Protein AF-A0AAU8KMA1-F1 (afdb_monomer)

Structure (mmCIF, N/CA/C/O backbone):
data_AF-A0AAU8KMA1-F1
#
_entry.id   AF-A0AAU8KMA1-F1
#
loop_
_atom_site.group_PDB
_atom_site.id
_atom_site.type_symbol
_atom_site.label_atom_id
_atom_site.label_alt_id
_atom_site.label_comp_id
_atom_site.label_asym_id
_atom_site.label_entity_id
_atom_site.label_seq_id
_atom_site.pdbx_PDB_ins_code
_atom_site.Cartn_x
_atom_site.Cartn_y
_atom_site.Cartn_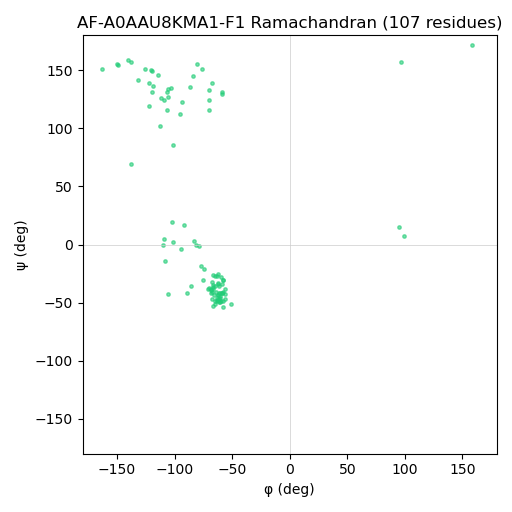z
_atom_site.occupancy
_atom_site.B_iso_or_equiv
_atom_site.auth_seq_id
_atom_site.auth_comp_id
_atom_site.auth_asym_id
_atom_site.auth_atom_id
_atom_site.pdbx_PDB_model_num
ATOM 1 N N . MET A 1 1 ? 0.207 13.484 2.056 1.00 49.69 1 MET A N 1
ATOM 2 C CA . MET A 1 1 ? 0.117 12.249 1.244 1.00 49.69 1 MET A CA 1
ATOM 3 C C . MET A 1 1 ? 1.186 12.323 0.169 1.00 49.69 1 MET A C 1
ATOM 5 O O . MET A 1 1 ? 0.930 12.902 -0.875 1.00 49.69 1 MET A O 1
ATOM 9 N N . THR A 1 2 ? 2.394 11.828 0.428 1.00 74.00 2 THR A N 1
ATOM 10 C CA . THR A 1 2 ? 3.511 12.085 -0.494 1.00 74.00 2 THR A CA 1
ATOM 11 C C . THR A 1 2 ? 3.924 10.782 -1.150 1.00 74.00 2 THR A C 1
ATOM 13 O O . THR A 1 2 ? 4.559 9.933 -0.526 1.00 74.00 2 THR A O 1
ATOM 16 N N . TRP A 1 3 ? 3.496 10.611 -2.399 1.00 87.44 3 TRP A N 1
ATOM 17 C CA . TRP A 1 3 ? 4.158 9.696 -3.319 1.00 87.44 3 TRP A CA 1
ATOM 18 C C . TRP A 1 3 ? 5.614 10.134 -3.459 1.00 87.44 3 TRP A C 1
ATOM 20 O O . TRP A 1 3 ? 5.891 11.319 -3.639 1.00 87.44 3 TRP A O 1
ATOM 30 N N . THR A 1 4 ? 6.541 9.195 -3.318 1.00 93.25 4 THR A N 1
ATOM 31 C CA . THR A 1 4 ? 7.964 9.431 -3.563 1.00 93.25 4 THR A CA 1
ATOM 32 C C . THR A 1 4 ? 8.338 8.770 -4.875 1.00 93.25 4 THR A C 1
ATOM 34 O O . THR A 1 4 ? 7.957 7.624 -5.102 1.00 93.25 4 THR A O 1
ATOM 37 N N . PHE A 1 5 ? 9.071 9.495 -5.717 1.00 95.56 5 PHE A N 1
ATOM 38 C CA . PHE A 1 5 ? 9.532 9.024 -7.017 1.00 95.56 5 PHE A CA 1
ATOM 39 C C . PHE A 1 5 ? 11.058 9.038 -7.081 1.00 95.56 5 PHE A C 1
ATOM 41 O O . PHE A 1 5 ? 11.707 9.866 -6.440 1.00 95.56 5 PHE A O 1
ATOM 48 N N . THR A 1 6 ? 11.632 8.124 -7.853 1.00 96.38 6 THR A N 1
ATOM 49 C CA . THR A 1 6 ? 13.069 8.058 -8.119 1.00 96.38 6 THR A CA 1
ATOM 50 C C . THR A 1 6 ? 13.338 7.470 -9.498 1.00 96.38 6 THR A C 1
ATOM 52 O O . THR A 1 6 ? 12.533 6.689 -10.002 1.00 96.38 6 THR A O 1
ATOM 55 N N . HIS A 1 7 ? 14.498 7.813 -10.057 1.00 96.38 7 HIS A N 1
ATOM 56 C CA . HIS A 1 7 ? 15.052 7.177 -11.254 1.00 96.38 7 HIS A CA 1
ATOM 57 C C . HIS A 1 7 ? 16.032 6.038 -10.924 1.00 96.38 7 HIS A C 1
ATOM 59 O O . HIS A 1 7 ? 16.544 5.358 -11.806 1.00 96.38 7 HIS A O 1
ATOM 65 N N . ASN A 1 8 ? 16.310 5.817 -9.634 1.00 95.62 8 ASN A N 1
ATOM 66 C CA . ASN A 1 8 ? 17.280 4.835 -9.167 1.00 95.62 8 ASN A CA 1
ATOM 67 C C . ASN A 1 8 ? 16.574 3.611 -8.557 1.00 95.62 8 ASN A C 1
ATOM 69 O O . ASN A 1 8 ? 15.922 3.698 -7.512 1.00 95.62 8 ASN A O 1
ATOM 73 N N . VAL A 1 9 ? 16.748 2.450 -9.195 1.00 96.31 9 VAL A N 1
ATOM 74 C CA . VAL A 1 9 ? 16.139 1.181 -8.767 1.00 96.31 9 VAL A CA 1
ATOM 75 C C . VAL A 1 9 ? 16.596 0.723 -7.381 1.00 96.31 9 VAL A C 1
ATOM 77 O O . VAL A 1 9 ? 15.783 0.192 -6.627 1.00 96.31 9 VAL A O 1
ATOM 80 N N . ASP A 1 10 ? 17.845 0.979 -6.991 1.00 96.00 10 ASP A N 1
ATOM 81 C CA . ASP A 1 10 ? 18.352 0.596 -5.672 1.00 96.00 10 ASP A CA 1
ATOM 82 C C . ASP A 1 10 ? 17.737 1.465 -4.568 1.00 96.00 10 ASP A C 1
ATOM 84 O O . ASP A 1 10 ? 17.363 0.953 -3.512 1.00 96.00 10 ASP A O 1
ATOM 88 N N . VAL A 1 11 ? 17.539 2.764 -4.827 1.00 96.50 11 VAL A N 1
ATOM 89 C CA . VAL A 1 11 ? 16.816 3.663 -3.907 1.00 96.50 11 VAL A CA 1
ATOM 90 C C . VAL A 1 11 ? 15.369 3.203 -3.733 1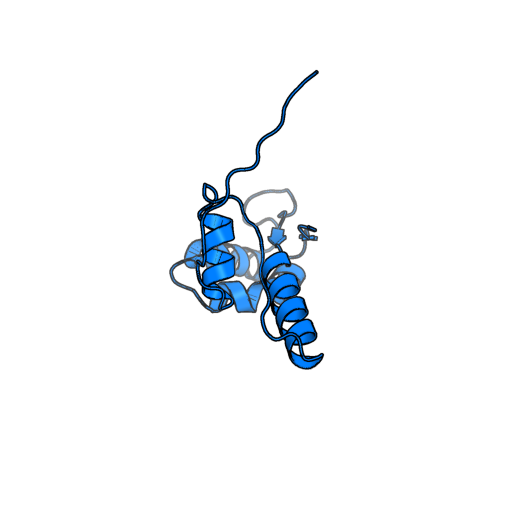.00 96.50 11 VAL A C 1
ATOM 92 O O . VAL A 1 11 ? 14.863 3.152 -2.609 1.00 96.50 11 VAL A O 1
ATOM 95 N N . PHE A 1 12 ? 14.708 2.832 -4.831 1.00 96.50 12 PHE A N 1
ATOM 96 C CA . PHE A 1 12 ? 13.356 2.284 -4.784 1.00 96.50 12 PHE A CA 1
ATOM 97 C C . PHE A 1 12 ? 13.302 0.983 -3.971 1.00 96.50 12 PHE A C 1
ATOM 99 O O . PHE A 1 12 ? 12.478 0.859 -3.065 1.00 96.50 12 PHE A O 1
ATOM 106 N N . LEU A 1 13 ? 14.195 0.027 -4.241 1.00 95.38 13 LEU A N 1
ATOM 107 C CA . LEU A 1 13 ? 14.223 -1.268 -3.558 1.00 95.38 13 LEU A CA 1
ATOM 108 C C . LEU A 1 13 ? 14.581 -1.147 -2.074 1.00 95.38 13 LEU A C 1
ATOM 110 O O . LEU A 1 13 ? 14.005 -1.864 -1.259 1.00 95.38 13 LEU A O 1
ATOM 114 N N . ALA A 1 14 ? 15.452 -0.212 -1.693 1.00 95.50 14 ALA A N 1
ATOM 115 C CA . ALA A 1 14 ? 15.735 0.063 -0.286 1.00 95.50 14 ALA A CA 1
ATOM 116 C C . ALA A 1 14 ? 14.481 0.531 0.475 1.00 95.50 14 ALA A C 1
ATOM 118 O O . ALA A 1 14 ? 14.297 0.195 1.644 1.00 95.50 14 ALA A O 1
ATOM 119 N N . ALA A 1 15 ? 13.600 1.292 -0.181 1.00 93.38 15 ALA A N 1
ATOM 120 C CA . ALA A 1 15 ? 12.401 1.839 0.444 1.00 93.38 15 ALA A CA 1
ATOM 121 C C . ALA A 1 15 ? 11.174 0.916 0.361 1.00 93.38 15 ALA A C 1
ATOM 123 O O . ALA A 1 15 ? 10.417 0.819 1.326 1.00 93.38 15 ALA A O 1
ATOM 124 N N . ALA A 1 16 ? 10.950 0.281 -0.790 1.00 93.69 16 ALA A N 1
ATOM 125 C CA . ALA A 1 16 ? 9.741 -0.480 -1.102 1.00 93.69 16 ALA A CA 1
ATOM 126 C C . ALA A 1 16 ? 9.966 -1.998 -1.144 1.00 93.69 16 ALA A C 1
ATOM 128 O O . ALA A 1 16 ? 8.996 -2.754 -1.095 1.00 93.69 16 ALA A O 1
ATOM 129 N N . GLY A 1 17 ? 11.220 -2.458 -1.191 1.00 94.12 17 GLY A N 1
ATOM 130 C CA . GLY A 1 17 ? 11.588 -3.872 -1.277 1.00 94.12 17 GLY A CA 1
ATOM 131 C C . GLY A 1 17 ? 10.915 -4.753 -0.223 1.00 94.12 17 GLY A C 1
ATOM 132 O O . GLY A 1 17 ? 10.271 -5.722 -0.620 1.00 94.12 17 GLY A O 1
ATOM 133 N N . PRO A 1 18 ? 10.960 -4.413 1.083 1.00 92.62 18 PRO A N 1
ATOM 134 C CA . PRO A 1 18 ? 10.281 -5.194 2.121 1.00 92.62 18 PRO A CA 1
ATOM 135 C C . PRO A 1 18 ? 8.772 -5.358 1.880 1.00 92.62 18 PRO A C 1
ATOM 137 O O . PRO A 1 18 ? 8.219 -6.434 2.088 1.00 92.62 18 PRO A O 1
ATOM 140 N N . SER A 1 19 ? 8.101 -4.313 1.387 1.00 88.75 19 SER A N 1
ATOM 141 C CA . SER A 1 19 ? 6.671 -4.366 1.053 1.00 88.75 19 SER A CA 1
ATOM 142 C C . SER A 1 19 ? 6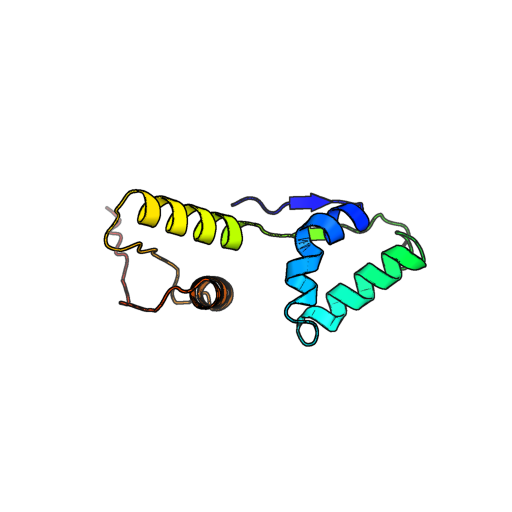.397 -5.238 -0.173 1.00 88.75 19 SER A C 1
ATOM 144 O O . SER A 1 19 ? 5.392 -5.949 -0.215 1.00 88.75 19 SER A O 1
ATOM 146 N N . LEU A 1 20 ? 7.287 -5.201 -1.171 1.00 92.19 20 LEU A N 1
ATOM 147 C CA . LEU A 1 20 ? 7.166 -6.028 -2.370 1.00 92.19 20 LEU A CA 1
ATOM 148 C C . LEU A 1 20 ? 7.355 -7.513 -2.039 1.00 92.19 20 LEU A C 1
ATOM 150 O O . LEU A 1 20 ? 6.534 -8.341 -2.435 1.00 92.19 20 LEU A O 1
ATOM 154 N N . THR A 1 21 ? 8.388 -7.844 -1.264 1.00 94.12 21 THR A N 1
ATOM 155 C CA . THR A 1 21 ? 8.738 -9.229 -0.920 1.00 94.12 21 THR A CA 1
ATOM 156 C C . THR A 1 21 ? 7.811 -9.858 0.112 1.00 94.12 21 THR A C 1
ATOM 158 O O . THR A 1 21 ? 7.703 -11.080 0.138 1.00 94.12 21 THR A O 1
ATOM 161 N N . ALA A 1 22 ? 7.085 -9.066 0.907 1.00 91.19 22 ALA A N 1
ATOM 162 C CA . ALA A 1 22 ? 6.079 -9.582 1.836 1.00 91.19 22 ALA A CA 1
ATOM 163 C C . ALA A 1 22 ? 4.922 -10.322 1.132 1.00 91.19 22 ALA A C 1
ATOM 165 O O . ALA A 1 22 ? 4.275 -11.172 1.740 1.00 91.19 22 ALA A O 1
ATOM 166 N N . ARG A 1 23 ? 4.640 -10.000 -0.141 1.00 89.94 23 ARG A N 1
ATOM 167 C CA . ARG A 1 23 ? 3.554 -10.602 -0.942 1.00 89.94 23 ARG A CA 1
ATOM 168 C C . ARG A 1 23 ? 4.036 -10.882 -2.372 1.00 89.94 23 ARG A C 1
ATOM 170 O O . ARG A 1 23 ? 3.601 -10.223 -3.316 1.00 89.94 23 ARG A O 1
ATOM 177 N N . PRO A 1 24 ? 4.947 -11.851 -2.562 1.00 93.06 24 PRO A N 1
ATOM 178 C CA . PRO A 1 24 ? 5.674 -12.008 -3.820 1.00 93.06 24 PRO A CA 1
ATOM 179 C C . PRO A 1 24 ? 4.774 -12.432 -4.986 1.00 93.06 24 PRO A C 1
ATOM 181 O O . PRO A 1 24 ? 5.004 -12.008 -6.116 1.00 93.06 24 PRO A O 1
ATOM 184 N N . VAL A 1 25 ? 3.720 -13.214 -4.722 1.00 94.69 25 VAL A N 1
ATOM 185 C CA . VAL A 1 25 ? 2.737 -13.619 -5.745 1.00 94.69 25 VAL A CA 1
ATOM 186 C C . VAL A 1 25 ? 2.011 -12.400 -6.318 1.00 94.69 25 VAL A C 1
ATOM 188 O O . VAL A 1 25 ? 1.877 -12.269 -7.529 1.00 94.69 25 VAL A O 1
ATOM 191 N N . GLU A 1 26 ? 1.604 -11.461 -5.467 1.00 91.81 26 GLU A N 1
ATOM 192 C CA . GLU A 1 26 ? 0.896 -10.250 -5.900 1.00 91.81 26 GLU A CA 1
ATOM 193 C C . GLU A 1 26 ? 1.830 -9.230 -6.553 1.00 91.81 26 GLU A C 1
ATOM 195 O O . GLU A 1 26 ? 1.431 -8.502 -7.458 1.00 91.81 26 GLU A O 1
ATOM 200 N N . HIS A 1 27 ? 3.093 -9.200 -6.129 1.00 93.19 27 HIS A N 1
ATOM 201 C CA . HIS A 1 27 ? 4.096 -8.261 -6.622 1.00 93.19 27 HIS A CA 1
ATOM 202 C C . HIS A 1 27 ? 5.074 -8.874 -7.631 1.00 93.19 27 HIS A C 1
ATOM 204 O O . HIS A 1 27 ? 6.144 -8.312 -7.861 1.00 93.19 27 HIS A O 1
ATOM 210 N N . THR A 1 28 ? 4.728 -9.998 -8.266 1.00 96.44 28 THR A N 1
ATOM 211 C CA . THR A 1 28 ? 5.639 -10.706 -9.185 1.00 96.44 28 THR A CA 1
ATOM 212 C C . THR A 1 28 ? 6.132 -9.801 -10.320 1.00 96.44 28 THR A C 1
ATOM 214 O O . THR A 1 28 ? 7.325 -9.788 -10.619 1.00 96.44 28 THR A O 1
ATOM 217 N N . VAL A 1 29 ? 5.259 -8.984 -10.922 1.00 96.44 29 VAL A N 1
ATOM 218 C CA . VAL A 1 29 ? 5.663 -8.052 -11.993 1.00 96.44 29 VAL A CA 1
ATOM 219 C C . VAL A 1 29 ? 6.632 -6.995 -11.468 1.00 96.44 29 VAL A C 1
ATOM 221 O O . VAL A 1 29 ? 7.692 -6.799 -12.051 1.00 96.44 29 VAL A O 1
ATOM 224 N N . ALA A 1 30 ? 6.316 -6.355 -10.340 1.00 94.38 30 ALA A N 1
ATOM 225 C CA . ALA A 1 30 ? 7.189 -5.342 -9.752 1.00 94.38 30 ALA A CA 1
ATOM 226 C C . ALA A 1 30 ? 8.569 -5.925 -9.414 1.00 94.38 30 ALA A C 1
ATOM 228 O O . ALA A 1 30 ? 9.578 -5.371 -9.837 1.00 94.38 30 ALA A O 1
ATOM 229 N N . LEU A 1 31 ? 8.608 -7.082 -8.743 1.00 96.69 31 LEU A N 1
ATOM 230 C CA . LEU A 1 31 ? 9.845 -7.768 -8.365 1.00 96.69 31 LEU A CA 1
ATOM 231 C C . LEU A 1 31 ? 10.693 -8.144 -9.586 1.00 96.69 31 LEU A C 1
ATOM 233 O O . LEU A 1 31 ? 11.897 -7.890 -9.605 1.00 96.69 31 LEU A O 1
ATOM 237 N N . THR A 1 32 ? 10.075 -8.713 -10.623 1.00 96.56 32 THR A N 1
ATOM 238 C CA . THR A 1 32 ? 10.790 -9.120 -11.844 1.00 96.56 32 THR A CA 1
ATOM 239 C C . THR A 1 32 ? 11.299 -7.927 -12.647 1.00 96.56 32 THR A C 1
ATOM 241 O O . THR A 1 32 ? 12.441 -7.956 -13.103 1.00 96.56 32 THR A O 1
ATOM 244 N N . VAL A 1 33 ? 10.507 -6.860 -12.786 1.00 96.94 33 VAL A N 1
ATOM 245 C CA . VAL A 1 33 ? 10.930 -5.625 -13.461 1.00 96.94 33 VAL A CA 1
ATOM 246 C C . VAL A 1 33 ? 12.097 -4.983 -12.720 1.00 96.94 33 VAL A C 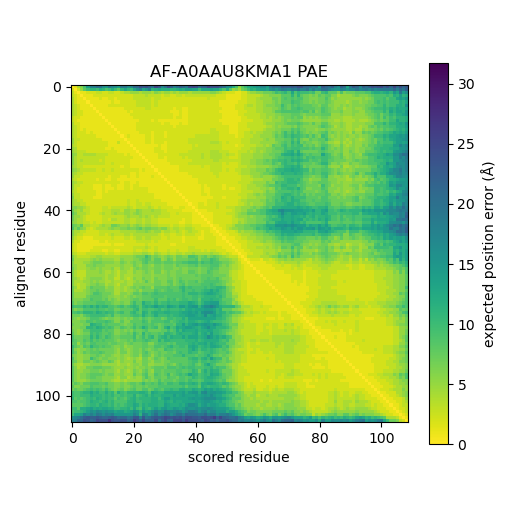1
ATOM 248 O O . VAL A 1 33 ? 13.109 -4.680 -13.348 1.00 96.94 33 VAL A O 1
ATOM 251 N N . THR A 1 34 ? 12.012 -4.833 -11.397 1.00 96.75 34 THR A N 1
ATOM 252 C CA . THR A 1 34 ? 13.095 -4.219 -10.615 1.00 96.75 34 THR A CA 1
ATOM 253 C C . THR A 1 34 ? 14.363 -5.061 -10.612 1.00 96.75 34 THR A C 1
ATOM 255 O O . THR A 1 34 ? 15.456 -4.511 -10.700 1.00 96.75 34 THR A O 1
ATOM 258 N N . GLU A 1 35 ? 14.243 -6.392 -10.582 1.00 97.00 35 GLU A N 1
ATOM 259 C CA . GLU A 1 35 ? 15.408 -7.273 -10.675 1.00 97.00 35 GLU A CA 1
ATOM 260 C C . GLU A 1 35 ? 16.053 -7.205 -12.067 1.00 97.00 35 GLU A C 1
ATOM 262 O O . GLU A 1 35 ? 17.279 -7.167 -12.177 1.00 97.00 35 GLU A O 1
ATOM 267 N N . ARG A 1 36 ? 15.252 -7.124 -13.139 1.00 96.94 36 ARG A N 1
ATOM 268 C CA . ARG A 1 36 ? 15.762 -6.906 -14.501 1.00 96.94 36 ARG A CA 1
ATOM 269 C C . ARG A 1 36 ? 16.493 -5.577 -14.630 1.00 96.94 36 ARG A C 1
ATOM 271 O O . ARG A 1 36 ? 17.613 -5.570 -15.125 1.00 96.94 36 ARG A O 1
ATOM 278 N N . LEU A 1 37 ? 15.899 -4.480 -14.164 1.00 96.56 37 LEU A N 1
ATOM 279 C CA . LEU A 1 37 ? 16.531 -3.156 -14.188 1.00 96.56 37 LEU A CA 1
ATOM 280 C C . LEU A 1 37 ? 17.861 -3.157 -13.422 1.00 96.56 37 LEU A C 1
ATOM 282 O O . LEU A 1 37 ? 18.854 -2.610 -13.893 1.00 96.56 37 LEU A O 1
ATOM 286 N N . ARG A 1 38 ? 17.911 -3.839 -12.273 1.00 95.31 38 ARG A N 1
ATOM 287 C CA . ARG A 1 38 ? 19.123 -3.955 -11.456 1.00 95.31 38 ARG A CA 1
ATOM 288 C C . ARG A 1 38 ? 20.221 -4.799 -12.117 1.00 95.31 38 ARG A C 1
ATOM 290 O O . ARG A 1 38 ? 21.394 -4.467 -11.987 1.00 95.31 38 ARG A O 1
ATOM 297 N N . ARG A 1 39 ? 19.872 -5.886 -12.818 1.00 96.56 39 ARG A N 1
ATOM 298 C CA . ARG A 1 39 ? 20.854 -6.781 -13.471 1.00 96.56 39 ARG A CA 1
ATOM 299 C C . ARG A 1 39 ? 21.280 -6.342 -14.865 1.00 96.56 39 ARG A C 1
ATOM 301 O O . ARG A 1 39 ? 22.413 -6.597 -15.257 1.00 96.56 39 ARG A O 1
ATOM 308 N N . SER A 1 40 ? 20.359 -5.772 -15.630 1.00 95.44 40 SER A N 1
ATOM 309 C CA . SER A 1 40 ? 20.524 -5.495 -17.061 1.00 95.44 40 SER A CA 1
ATOM 310 C C . SER A 1 40 ? 20.642 -4.004 -17.376 1.00 95.44 40 SER A C 1
ATOM 312 O O . SER A 1 40 ? 20.829 -3.655 -18.537 1.00 95.44 40 SER A O 1
ATOM 314 N N . GLY A 1 41 ? 20.580 -3.142 -16.356 1.00 94.12 41 GLY A N 1
ATOM 315 C CA . GLY A 1 41 ? 20.707 -1.692 -16.478 1.00 94.12 41 GLY A CA 1
ATOM 316 C C . GLY A 1 41 ? 19.360 -0.968 -16.541 1.00 94.12 41 GLY A C 1
ATOM 317 O O . GLY A 1 41 ? 18.336 -1.541 -16.921 1.00 94.12 41 GLY A O 1
ATOM 318 N N . ALA A 1 42 ? 19.380 0.319 -16.179 1.00 92.31 42 ALA A N 1
ATOM 319 C CA . ALA A 1 42 ? 18.198 1.185 -16.108 1.00 92.31 42 ALA A CA 1
ATOM 320 C C . ALA A 1 42 ? 17.444 1.295 -17.448 1.00 92.31 42 ALA A C 1
ATOM 322 O O . ALA A 1 42 ? 16.219 1.367 -17.455 1.00 92.31 42 ALA A O 1
ATOM 323 N N . HIS A 1 43 ? 18.165 1.186 -18.566 1.00 93.94 43 HIS A N 1
ATOM 324 C CA . HIS A 1 43 ? 17.635 1.307 -19.927 1.00 93.94 43 HIS A CA 1
ATOM 325 C C . HIS A 1 43 ? 17.199 -0.033 -20.553 1.00 93.94 43 HIS A C 1
ATOM 327 O O . HIS A 1 43 ? 17.055 -0.155 -21.766 1.00 93.94 43 HIS A O 1
ATOM 333 N N . HIS A 1 44 ? 16.998 -1.089 -19.754 1.00 94.44 44 HIS A N 1
ATOM 334 C CA . HIS A 1 44 ? 16.631 -2.410 -20.290 1.00 94.44 44 HIS A CA 1
ATOM 335 C C . HIS A 1 44 ? 15.310 -2.411 -21.084 1.00 94.44 44 HIS A C 1
ATOM 337 O O . HIS A 1 44 ? 15.126 -3.246 -21.968 1.00 94.44 44 HIS A O 1
ATOM 343 N N . TYR A 1 45 ? 14.389 -1.498 -20.762 1.00 90.62 45 TYR A N 1
ATOM 344 C CA . TYR A 1 45 ? 13.061 -1.412 -21.378 1.00 90.62 45 TYR A CA 1
ATOM 345 C C . TYR A 1 45 ? 12.878 -0.190 -22.295 1.00 90.62 45 TYR A C 1
ATOM 347 O O . TYR A 1 45 ? 11.774 0.025 -22.790 1.00 90.62 45 TYR A O 1
ATOM 355 N N . GLY A 1 46 ? 13.928 0.598 -22.529 1.00 93.19 46 GLY A N 1
ATOM 356 C CA . GLY A 1 46 ? 13.880 1.816 -23.336 1.00 93.19 46 GLY A CA 1
ATOM 357 C C . GLY A 1 46 ? 15.033 2.758 -23.011 1.00 93.19 46 GLY A C 1
ATOM 358 O O . GLY A 1 46 ? 15.757 2.536 -22.045 1.00 93.19 46 GLY A O 1
ATOM 359 N N . ASP A 1 47 ? 15.183 3.808 -23.811 1.00 93.25 47 ASP A N 1
ATOM 360 C CA . ASP A 1 47 ? 16.310 4.742 -23.691 1.00 93.25 47 ASP A CA 1
ATOM 361 C C . ASP A 1 47 ? 16.153 5.736 -22.524 1.00 93.25 47 ASP A C 1
ATOM 363 O O . ASP A 1 47 ? 17.141 6.296 -22.055 1.00 93.25 47 ASP A O 1
ATOM 367 N N . ASP A 1 48 ? 14.933 5.923 -22.013 1.00 94.56 48 ASP A N 1
ATOM 368 C CA . ASP A 1 48 ? 14.650 6.808 -20.879 1.00 94.56 48 ASP A CA 1
ATOM 369 C C . ASP A 1 48 ? 14.975 6.152 -19.523 1.00 94.56 48 ASP A C 1
ATOM 371 O O . ASP A 1 48 ? 14.952 4.927 -19.370 1.00 94.56 48 ASP A O 1
ATOM 375 N N . ASP A 1 49 ? 15.235 6.981 -18.509 1.00 92.25 49 ASP A N 1
ATOM 376 C CA . ASP A 1 49 ? 15.375 6.525 -17.124 1.00 92.25 49 ASP A CA 1
ATOM 377 C C . ASP A 1 49 ? 14.031 6.004 -16.567 1.00 92.25 49 ASP A C 1
ATOM 379 O O . ASP A 1 49 ? 12.982 6.628 -16.766 1.00 92.25 49 ASP A O 1
ATOM 383 N N . PRO A 1 50 ? 14.019 4.895 -15.801 1.00 95.50 50 PRO A N 1
ATOM 384 C CA . PRO A 1 50 ? 12.788 4.354 -15.240 1.00 95.50 50 PRO A CA 1
ATOM 385 C C . PRO A 1 50 ? 12.250 5.272 -14.142 1.00 95.50 50 PRO A C 1
ATOM 387 O O . PRO A 1 50 ? 12.973 5.619 -13.219 1.00 95.50 50 PRO A O 1
ATOM 390 N N . VAL A 1 51 ? 10.957 5.596 -14.157 1.00 96.50 51 VAL A N 1
ATOM 391 C CA . VAL A 1 51 ? 10.319 6.326 -13.050 1.00 96.50 51 VAL A CA 1
ATOM 392 C C . VAL A 1 51 ? 9.665 5.334 -12.094 1.00 96.50 51 VAL A C 1
ATOM 394 O O . VAL A 1 51 ? 8.681 4.677 -12.431 1.00 96.50 51 VAL A O 1
ATOM 397 N N . LEU A 1 52 ? 10.200 5.231 -10.880 1.00 95.81 52 LEU A N 1
ATOM 398 C CA . LEU A 1 52 ? 9.734 4.300 -9.855 1.00 95.81 52 LEU A CA 1
ATOM 399 C C . LEU A 1 52 ? 9.102 5.067 -8.697 1.00 95.81 52 LEU A C 1
ATOM 401 O O . LEU A 1 52 ? 9.727 5.960 -8.125 1.00 95.81 52 LEU A O 1
ATOM 405 N N . GLY A 1 53 ? 7.865 4.713 -8.344 1.00 94.38 53 GLY A N 1
ATOM 406 C CA . GLY A 1 53 ? 7.076 5.405 -7.327 1.00 94.38 53 GLY A CA 1
ATOM 407 C C . GLY A 1 53 ? 6.636 4.492 -6.188 1.00 94.38 53 GLY A C 1
ATOM 408 O O . GLY A 1 53 ? 6.204 3.366 -6.423 1.00 94.38 53 GLY A O 1
ATOM 409 N N . TRP A 1 54 ? 6.691 4.981 -4.949 1.00 93.00 54 TRP A N 1
ATOM 410 C CA . TRP A 1 54 ? 6.108 4.296 -3.794 1.00 93.00 54 TRP A CA 1
ATOM 411 C C . TRP A 1 54 ? 5.389 5.266 -2.864 1.00 93.00 54 TRP A C 1
ATOM 413 O O . TRP A 1 54 ? 5.659 6.469 -2.826 1.00 93.00 54 TRP A O 1
ATOM 423 N N . TRP A 1 55 ? 4.462 4.719 -2.085 1.00 88.31 55 TRP A N 1
ATOM 424 C CA . TRP A 1 55 ? 3.639 5.477 -1.157 1.00 88.31 55 TRP A CA 1
ATOM 425 C C . TRP A 1 55 ? 3.859 5.005 0.279 1.00 88.31 55 TRP A C 1
ATOM 427 O O . TRP A 1 55 ? 3.809 3.811 0.569 1.00 88.31 55 TRP A O 1
ATOM 437 N N . ARG A 1 56 ? 4.091 5.955 1.194 1.00 83.00 56 ARG A N 1
ATOM 438 C CA . ARG A 1 56 ? 4.362 5.686 2.621 1.00 83.00 56 ARG A CA 1
ATOM 439 C C . ARG A 1 56 ? 3.163 5.906 3.544 1.00 83.00 56 ARG A C 1
ATOM 441 O O . ARG A 1 56 ? 3.311 5.763 4.752 1.00 83.00 56 ARG A O 1
ATOM 448 N N . GLY A 1 57 ? 1.991 6.265 3.020 1.00 82.69 57 GLY A N 1
ATOM 449 C CA . GLY A 1 57 ? 0.871 6.653 3.883 1.00 82.69 57 GLY A CA 1
ATOM 450 C C . GLY A 1 57 ? 0.391 5.533 4.807 1.00 82.69 57 GLY A C 1
ATOM 451 O O . GLY A 1 57 ? 0.089 5.823 5.953 1.00 82.69 57 GLY A O 1
ATOM 452 N N . ALA A 1 58 ? 0.448 4.266 4.382 1.00 82.44 58 ALA A N 1
ATOM 453 C CA . ALA A 1 58 ? 0.157 3.119 5.250 1.00 82.44 58 ALA A CA 1
ATOM 454 C C . ALA A 1 58 ? 1.060 3.071 6.495 1.00 82.44 58 ALA A C 1
ATOM 456 O O . ALA A 1 58 ? 0.579 2.918 7.614 1.00 82.44 58 ALA A O 1
ATOM 457 N N . ALA A 1 59 ? 2.372 3.225 6.290 1.00 83.88 59 ALA A N 1
ATOM 458 C CA . ALA A 1 59 ? 3.359 3.187 7.364 1.00 83.88 59 ALA A CA 1
ATOM 459 C C . ALA A 1 59 ? 3.216 4.394 8.295 1.00 83.88 59 ALA A C 1
ATOM 461 O O . ALA A 1 59 ? 3.279 4.237 9.507 1.00 83.88 59 ALA A O 1
ATOM 462 N N . VAL A 1 60 ? 2.968 5.582 7.732 1.00 87.75 60 VAL A N 1
ATOM 463 C CA . VAL A 1 60 ? 2.697 6.791 8.523 1.00 87.75 60 VAL A CA 1
ATOM 464 C C . VAL A 1 60 ? 1.445 6.603 9.372 1.00 87.75 60 VAL A C 1
ATOM 466 O O . VAL A 1 60 ? 1.497 6.873 10.563 1.00 87.75 60 VAL A O 1
ATOM 469 N N . THR A 1 61 ? 0.351 6.095 8.795 1.00 90.12 61 THR A N 1
ATOM 470 C CA . THR A 1 61 ? -0.875 5.809 9.547 1.00 90.12 61 THR A CA 1
ATOM 471 C C . THR A 1 61 ? -0.595 4.840 10.690 1.00 90.12 61 THR A C 1
ATOM 473 O O . THR A 1 61 ? -0.856 5.203 11.827 1.00 90.12 61 THR A O 1
ATOM 476 N N . ALA A 1 62 ? 0.007 3.676 10.431 1.00 89.69 62 ALA A N 1
ATOM 477 C CA . ALA A 1 62 ? 0.308 2.696 11.478 1.00 89.69 62 ALA A CA 1
ATOM 478 C C . ALA A 1 62 ? 1.224 3.255 12.587 1.00 89.69 62 ALA A C 1
ATOM 480 O O . ALA A 1 62 ? 0.988 3.015 13.773 1.00 89.69 62 ALA A O 1
ATOM 481 N N . GLU A 1 63 ? 2.253 4.023 12.215 1.00 92.44 63 GLU A N 1
ATOM 482 C CA . GLU A 1 63 ? 3.162 4.665 13.165 1.00 92.44 63 GLU A CA 1
ATOM 483 C C . GLU A 1 63 ? 2.407 5.668 14.045 1.00 92.44 63 GLU A C 1
ATOM 485 O O . GLU A 1 63 ? 2.504 5.592 15.270 1.00 92.44 63 GLU A O 1
ATOM 490 N N . SER A 1 64 ? 1.594 6.542 13.444 1.00 93.25 64 SER A N 1
ATOM 491 C CA . SER A 1 64 ? 0.761 7.502 14.170 1.00 93.25 64 SER A CA 1
ATOM 492 C C . SER A 1 64 ? -0.237 6.820 15.108 1.00 93.25 64 SER A C 1
ATOM 494 O O . SER A 1 64 ? -0.381 7.257 16.247 1.00 93.25 64 SER A O 1
ATOM 496 N N . SER A 1 65 ? -0.884 5.731 14.685 1.00 9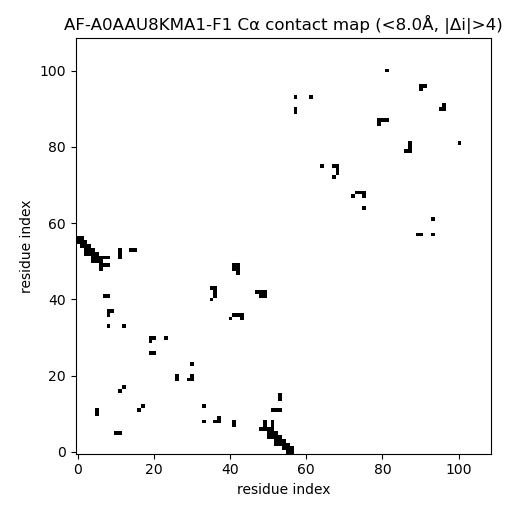4.75 65 SER A N 1
ATOM 497 C CA . SER A 1 65 ? -1.831 4.988 15.530 1.00 94.75 65 SER A CA 1
ATOM 498 C C . SER A 1 65 ? -1.145 4.386 16.745 1.00 94.75 65 SER A C 1
ATOM 500 O O . SER A 1 65 ? -1.621 4.532 17.866 1.00 94.75 65 SER A O 1
ATOM 502 N N . ARG A 1 66 ? 0.011 3.748 16.547 1.00 94.56 66 ARG A N 1
ATOM 503 C CA . ARG A 1 66 ? 0.788 3.170 17.647 1.00 94.56 66 ARG A CA 1
ATOM 504 C C . ARG A 1 66 ? 1.315 4.249 18.599 1.00 94.56 66 ARG A C 1
ATOM 506 O O . ARG A 1 66 ? 1.332 4.007 19.800 1.00 94.56 66 ARG A O 1
ATOM 513 N N . ALA A 1 67 ? 1.701 5.422 18.094 1.00 96.75 67 ALA A N 1
ATOM 514 C CA . ALA A 1 67 ? 2.091 6.548 18.941 1.00 96.75 67 ALA A CA 1
ATOM 515 C C . ALA A 1 67 ? 0.915 7.036 19.807 1.00 96.75 67 ALA A C 1
ATOM 517 O O . ALA A 1 67 ? 1.056 7.122 21.022 1.00 96.75 67 ALA A O 1
ATOM 518 N N . ALA A 1 68 ? -0.266 7.238 19.215 1.00 96.75 68 ALA A N 1
ATOM 519 C CA . ALA A 1 68 ? -1.467 7.637 19.953 1.00 96.75 68 ALA A CA 1
ATOM 520 C C . ALA A 1 68 ? -1.859 6.621 21.043 1.00 96.75 68 ALA A C 1
ATOM 522 O O . ALA A 1 68 ? -2.185 7.005 22.165 1.00 96.75 68 ALA A O 1
ATOM 523 N N . LEU A 1 69 ? -1.782 5.320 20.744 1.00 96.44 69 LEU A N 1
ATOM 524 C CA . LEU A 1 69 ? -2.024 4.264 21.735 1.00 96.44 69 LEU A CA 1
ATOM 525 C C . LEU A 1 69 ? -0.984 4.289 22.867 1.00 96.44 69 LEU A C 1
ATOM 527 O O . LEU A 1 69 ? -1.345 4.140 24.032 1.00 96.44 69 LEU A O 1
ATOM 531 N N . ALA A 1 70 ? 0.295 4.514 22.548 1.00 97.56 70 ALA A N 1
ATOM 532 C CA . ALA A 1 70 ? 1.358 4.629 23.550 1.00 97.56 70 ALA A CA 1
ATOM 533 C C . ALA A 1 70 ? 1.181 5.850 24.473 1.00 97.56 70 ALA A C 1
ATOM 535 O O . ALA A 1 70 ? 1.607 5.813 25.625 1.00 97.56 70 ALA A O 1
ATOM 536 N N . GLU A 1 71 ? 0.521 6.904 23.992 1.00 98.25 71 GLU A N 1
ATOM 537 C CA . GLU A 1 71 ? 0.150 8.093 24.772 1.00 98.25 71 GLU A CA 1
ATOM 538 C C . GLU A 1 71 ? -1.132 7.903 25.611 1.00 98.25 71 GLU A C 1
ATOM 540 O O . GLU A 1 71 ? -1.524 8.803 26.352 1.00 98.25 71 GLU A O 1
ATOM 545 N N . GLY A 1 72 ? -1.771 6.729 25.547 1.00 97.94 72 GLY A N 1
ATOM 546 C CA . GLY A 1 72 ? -2.935 6.382 26.364 1.00 97.94 72 GLY A CA 1
ATOM 547 C C . GLY A 1 72 ? -4.287 6.623 25.693 1.00 97.94 72 GLY A C 1
ATOM 548 O O . GLY A 1 72 ? -5.311 6.610 26.379 1.00 97.94 72 GLY A O 1
ATOM 549 N N . ALA A 1 73 ? -4.328 6.829 24.371 1.00 97.56 73 ALA A N 1
ATOM 550 C CA . ALA A 1 73 ? -5.593 6.817 23.644 1.00 97.56 73 ALA A CA 1
ATOM 551 C C . ALA A 1 73 ? -6.286 5.455 23.818 1.00 97.56 73 ALA A C 1
ATOM 553 O O . ALA A 1 73 ? -5.674 4.412 23.593 1.00 97.56 73 ALA A O 1
ATOM 554 N N . ALA A 1 74 ? -7.567 5.466 24.198 1.00 96.50 74 ALA A N 1
ATOM 555 C CA . ALA A 1 74 ? -8.344 4.235 24.347 1.00 96.50 74 ALA A CA 1
ATOM 556 C C . ALA A 1 74 ? -8.561 3.531 22.996 1.00 96.50 74 ALA A C 1
ATOM 558 O O . ALA A 1 74 ? -8.487 2.310 22.918 1.00 96.50 74 ALA A O 1
ATOM 559 N N . GLU A 1 75 ? -8.793 4.310 21.934 1.00 94.69 75 GLU A N 1
ATOM 560 C CA . GLU A 1 75 ? -9.027 3.831 20.571 1.00 94.69 75 GLU A CA 1
ATOM 561 C C . GLU A 1 75 ? -8.505 4.854 19.548 1.00 94.69 75 GLU A C 1
ATOM 563 O O . GLU A 1 75 ? -8.452 6.057 19.821 1.00 94.69 75 GLU A O 1
ATOM 568 N N . VAL A 1 76 ? -8.154 4.384 18.346 1.00 96.31 76 VAL A N 1
ATOM 569 C CA . VAL A 1 76 ? -7.769 5.232 17.207 1.00 96.31 76 VAL A CA 1
ATOM 570 C C . VAL A 1 76 ? -8.706 4.939 16.041 1.00 96.31 76 VAL A C 1
ATOM 572 O O . VAL A 1 76 ? -8.731 3.826 15.526 1.00 96.31 76 VAL A O 1
ATOM 575 N N . LEU A 1 77 ? -9.439 5.955 15.586 1.00 94.38 77 LEU A N 1
ATOM 576 C CA . LEU A 1 77 ? -10.398 5.848 14.485 1.00 94.38 77 LEU A CA 1
ATOM 577 C C . LEU A 1 77 ? -9.942 6.688 13.287 1.00 94.38 77 LEU A C 1
ATOM 579 O O . LEU A 1 77 ? -9.382 7.771 13.451 1.00 94.38 77 LEU A O 1
ATOM 583 N N . LEU A 1 78 ? -10.226 6.208 12.076 1.00 92.25 78 LEU A N 1
ATOM 584 C CA . LEU A 1 78 ? -10.061 6.965 10.835 1.00 92.25 78 LEU A CA 1
ATOM 585 C C . LEU A 1 78 ? -11.370 6.988 10.046 1.00 92.25 78 LEU A C 1
ATOM 587 O O . LEU A 1 78 ? -12.167 6.056 10.124 1.00 92.25 78 LEU A O 1
ATOM 591 N N . PHE A 1 79 ? -11.574 8.049 9.267 1.00 91.88 79 PHE A N 1
ATOM 592 C CA . PHE A 1 79 ? -12.620 8.108 8.248 1.00 91.88 79 PHE A CA 1
ATOM 593 C C . PHE A 1 79 ? -11.986 7.907 6.883 1.00 91.88 79 PHE A C 1
ATOM 595 O O . PHE A 1 79 ? -10.955 8.505 6.573 1.00 91.88 79 PHE A O 1
ATOM 602 N N . THR A 1 80 ? -12.608 7.070 6.069 1.00 92.06 80 THR A N 1
ATOM 603 C CA . THR A 1 80 ? -12.145 6.773 4.720 1.00 92.06 80 THR A CA 1
ATOM 604 C C . THR A 1 80 ? -13.330 6.659 3.774 1.00 92.06 80 THR A C 1
ATOM 606 O O . THR A 1 80 ? -14.466 6.472 4.211 1.00 92.06 80 THR A O 1
ATOM 609 N N . ASP A 1 81 ? -13.066 6.823 2.483 1.00 94.00 81 ASP A N 1
ATOM 610 C CA . ASP A 1 81 ? -14.072 6.622 1.452 1.00 94.00 81 ASP A CA 1
ATOM 611 C C . ASP A 1 81 ? -14.401 5.128 1.353 1.00 94.00 81 ASP A C 1
ATOM 613 O O . ASP A 1 81 ? -13.557 4.305 0.981 1.00 94.00 81 ASP A O 1
ATOM 617 N N . LEU A 1 82 ? -15.646 4.777 1.680 1.00 93.94 82 LEU A N 1
ATOM 618 C CA . LEU A 1 82 ? -16.129 3.401 1.632 1.00 93.94 82 LEU A CA 1
ATOM 619 C C . LEU A 1 82 ? -15.993 2.796 0.225 1.00 93.94 82 LEU A C 1
ATOM 621 O O . LEU A 1 82 ? -15.725 1.602 0.094 1.00 93.94 82 LEU A O 1
ATOM 625 N N . ALA A 1 83 ? -16.096 3.615 -0.826 1.00 94.25 83 ALA A N 1
ATOM 626 C CA . ALA A 1 83 ? -15.994 3.176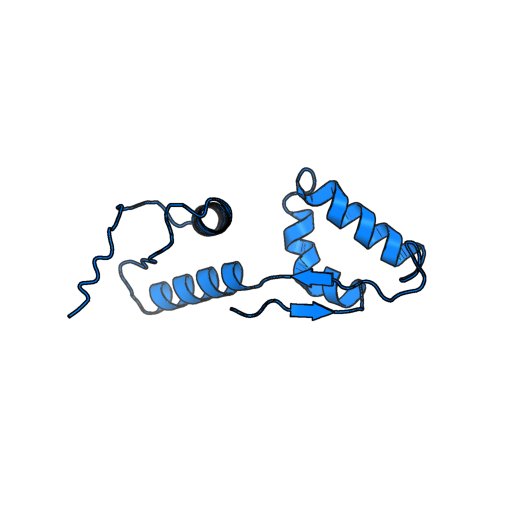 -2.213 1.00 94.25 83 ALA A CA 1
ATOM 627 C C . ALA A 1 83 ? -14.548 2.937 -2.690 1.00 94.25 83 ALA A C 1
ATOM 629 O O . ALA A 1 83 ? -14.352 2.529 -3.835 1.00 94.25 83 ALA A O 1
ATOM 630 N N . ASN A 1 84 ? -13.527 3.165 -1.852 1.00 91.81 84 ASN A N 1
ATOM 631 C CA . ASN A 1 84 ? -12.119 2.988 -2.211 1.00 91.81 84 ASN A CA 1
ATOM 632 C C . ASN A 1 84 ? -11.541 1.661 -1.665 1.00 91.81 84 ASN A C 1
ATOM 634 O O . ASN A 1 84 ? -10.894 1.653 -0.609 1.00 91.81 84 ASN A O 1
ATOM 638 N N . PRO A 1 85 ? -11.697 0.525 -2.380 1.00 90.19 85 PRO A N 1
ATOM 639 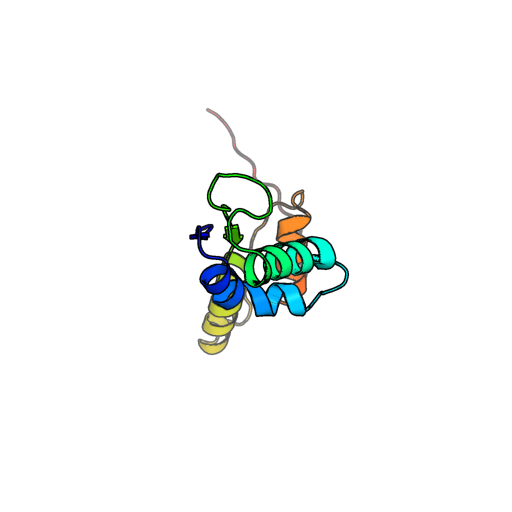C CA . PRO A 1 85 ? -11.237 -0.781 -1.902 1.00 90.19 85 PRO A CA 1
ATOM 640 C C . PRO A 1 85 ? -9.716 -0.853 -1.718 1.00 90.19 85 PRO A C 1
ATOM 642 O O . PRO A 1 85 ? -9.231 -1.607 -0.874 1.0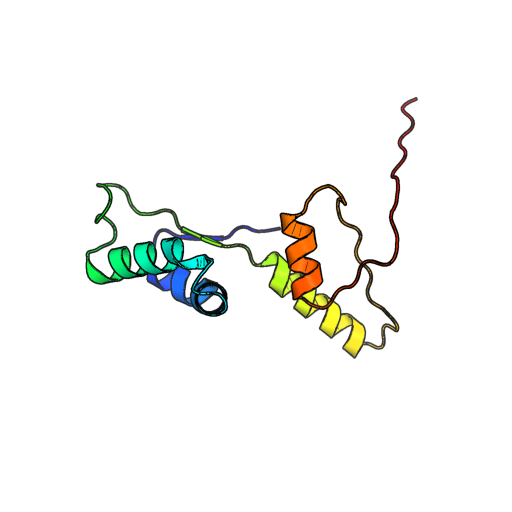0 90.19 85 PRO A O 1
ATOM 645 N N . THR A 1 86 ? -8.949 -0.054 -2.465 1.00 86.31 86 THR A N 1
ATOM 646 C CA . THR A 1 86 ? -7.485 -0.014 -2.364 1.00 86.31 86 THR A CA 1
ATOM 647 C C . THR A 1 86 ? -7.041 0.533 -1.010 1.00 86.31 86 THR A C 1
ATOM 649 O O . THR A 1 86 ? -6.275 -0.128 -0.304 1.00 86.31 86 THR A O 1
ATOM 652 N N . SER A 1 87 ? -7.540 1.713 -0.625 1.00 87.56 87 SER A N 1
ATOM 653 C CA . SER A 1 87 ? -7.233 2.330 0.673 1.00 87.56 87 SER A CA 1
ATOM 654 C C . SER A 1 87 ? -7.790 1.500 1.827 1.00 87.56 87 SER A C 1
ATOM 656 O O . SER A 1 87 ? -7.070 1.222 2.784 1.00 87.56 87 SER A O 1
ATOM 658 N N . ASN A 1 88 ? -9.027 1.012 1.707 1.00 92.56 88 ASN A N 1
ATOM 659 C CA . ASN A 1 88 ? -9.664 0.206 2.752 1.00 92.56 88 ASN A CA 1
ATOM 660 C C . ASN A 1 88 ? -8.886 -1.087 3.003 1.00 92.56 88 ASN A C 1
ATOM 662 O O . ASN A 1 88 ? -8.592 -1.425 4.147 1.00 92.56 88 ASN A O 1
ATOM 666 N N . GLY A 1 89 ? -8.422 -1.748 1.939 1.00 91.12 89 GLY A N 1
ATOM 667 C CA . GLY A 1 89 ? -7.534 -2.897 2.060 1.00 91.12 89 GLY A CA 1
ATOM 668 C C . GLY A 1 89 ? -6.223 -2.584 2.791 1.00 91.12 89 GLY A C 1
ATOM 669 O O . GLY A 1 89 ? -5.710 -3.447 3.499 1.00 91.12 89 GLY A O 1
ATOM 670 N N . VAL A 1 90 ? -5.663 -1.375 2.644 1.00 89.50 90 VAL A N 1
ATOM 671 C CA . VAL A 1 90 ? -4.473 -0.954 3.404 1.00 89.50 90 VAL A CA 1
ATOM 672 C C . VAL A 1 90 ? -4.788 -0.871 4.893 1.00 89.50 90 VAL A C 1
ATOM 674 O O . VAL A 1 90 ? -4.063 -1.478 5.676 1.00 89.50 90 VAL A O 1
ATOM 677 N N . TYR A 1 91 ? -5.858 -0.170 5.276 1.00 92.44 91 TYR A N 1
ATOM 678 C CA . TYR A 1 91 ? -6.199 0.021 6.687 1.00 92.44 91 TYR A CA 1
ATOM 679 C C . TYR A 1 91 ? -6.464 -1.313 7.390 1.00 92.44 91 TYR A C 1
ATOM 681 O O . TYR A 1 91 ? -5.884 -1.566 8.449 1.00 92.44 91 TYR A O 1
ATOM 689 N N . LEU A 1 92 ? -7.217 -2.208 6.742 1.00 93.06 92 LEU A N 1
ATOM 690 C CA . LEU A 1 92 ? -7.461 -3.567 7.231 1.00 93.06 92 LEU A CA 1
ATOM 691 C C . LEU A 1 92 ? -6.154 -4.333 7.481 1.00 93.06 92 LEU A C 1
A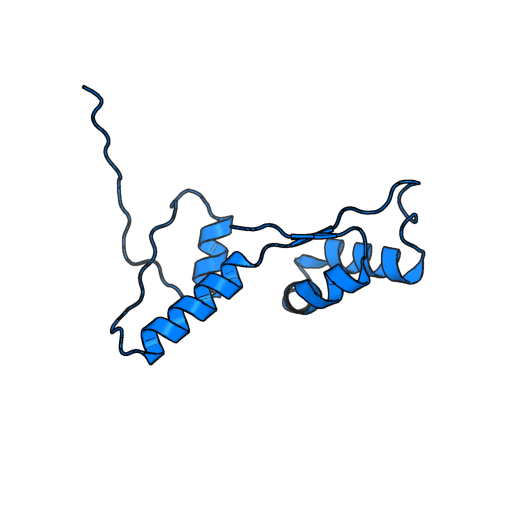TOM 693 O O . LEU A 1 92 ? -5.953 -4.907 8.547 1.00 93.06 92 LEU A O 1
ATOM 697 N N . ARG A 1 93 ? -5.211 -4.297 6.530 1.00 88.25 93 ARG A N 1
ATOM 698 C CA . ARG A 1 93 ? -3.905 -4.963 6.691 1.00 88.25 93 ARG A CA 1
ATOM 699 C C . ARG A 1 93 ? -3.036 -4.340 7.781 1.00 88.25 93 ARG A C 1
ATOM 701 O O . ARG A 1 93 ? -2.183 -5.031 8.325 1.00 88.25 93 ARG A O 1
ATOM 708 N N . THR A 1 94 ? -3.225 -3.058 8.086 1.00 89.12 94 THR A N 1
ATOM 709 C CA . THR A 1 94 ? -2.530 -2.380 9.192 1.00 89.12 94 THR A CA 1
ATOM 710 C C . THR A 1 94 ? -3.185 -2.604 10.560 1.00 89.12 94 THR A C 1
ATOM 712 O O . THR A 1 94 ? -2.694 -2.060 11.543 1.00 89.12 94 THR A O 1
ATOM 715 N N . GLY A 1 95 ? -4.248 -3.414 10.641 1.00 92.44 95 GLY A N 1
ATOM 716 C CA . GLY A 1 95 ? -4.889 -3.811 11.899 1.00 92.44 95 GLY A CA 1
ATOM 717 C C . GLY A 1 95 ? -6.148 -3.023 12.263 1.00 92.44 95 GLY A C 1
ATOM 718 O O . GLY A 1 95 ? -6.671 -3.212 13.354 1.00 92.44 95 GLY A O 1
ATOM 719 N N . TYR A 1 96 ? -6.644 -2.158 11.376 1.00 95.12 96 TYR A N 1
ATOM 720 C CA . TYR A 1 96 ? -7.953 -1.531 11.562 1.00 95.12 96 TYR A CA 1
ATOM 721 C C . TYR A 1 96 ? -9.082 -2.507 11.236 1.00 95.12 96 TYR A C 1
ATOM 723 O O . TYR A 1 96 ? -8.949 -3.341 10.342 1.00 95.12 96 TYR A O 1
ATOM 731 N N . GLU A 1 97 ? -10.227 -2.326 11.886 1.00 95.56 97 GLU A N 1
ATOM 732 C CA . GLU A 1 97 ? -11.472 -3.024 11.566 1.00 95.56 97 GLU A CA 1
ATOM 733 C C . GLU A 1 97 ? -12.594 -2.034 11.196 1.00 95.56 97 GLU A C 1
ATOM 735 O O . GLU A 1 97 ? -12.585 -0.891 11.667 1.00 95.56 97 GLU A O 1
ATOM 740 N N . PRO A 1 98 ? -13.552 -2.413 10.327 1.00 95.44 98 PRO A N 1
ATOM 741 C CA . PRO A 1 98 ? -14.701 -1.567 10.018 1.00 95.44 98 PRO A CA 1
ATOM 742 C C . PRO A 1 98 ? -15.646 -1.479 11.220 1.00 95.44 98 PRO A C 1
ATOM 744 O O . PRO A 1 98 ? -16.135 -2.501 11.694 1.00 95.44 98 PRO A O 1
ATOM 747 N N . VAL A 1 99 ? -15.941 -0.259 11.676 1.00 96.00 99 VAL A N 1
ATOM 748 C CA . VAL A 1 99 ? -16.830 -0.025 12.831 1.00 96.00 99 VAL A CA 1
ATOM 749 C C . VAL A 1 99 ? -18.203 0.506 12.409 1.00 96.00 99 VAL A C 1
ATOM 751 O O . VAL A 1 99 ? -19.219 0.078 12.951 1.00 96.00 99 VAL A O 1
ATOM 754 N N . ALA A 1 100 ? -18.260 1.446 11.457 1.00 94.31 100 ALA A N 1
ATOM 755 C CA . ALA A 1 100 ? -19.514 2.038 10.986 1.00 94.31 100 ALA A CA 1
ATOM 756 C C . ALA A 1 100 ? -19.362 2.755 9.635 1.00 94.31 100 ALA A C 1
ATOM 758 O O . ALA A 1 100 ? -18.319 3.356 9.361 1.00 94.31 100 ALA A O 1
ATOM 759 N N . ASP A 1 101 ? -20.450 2.796 8.863 1.00 95.50 101 ASP A N 1
ATOM 760 C CA . ASP A 1 101 ? -20.570 3.629 7.664 1.00 95.50 101 ASP A CA 1
ATOM 761 C C . ASP A 1 101 ? -21.002 5.056 8.032 1.00 95.50 101 ASP A C 1
ATOM 763 O O . ASP A 1 101 ? -21.790 5.272 8.959 1.00 95.50 101 ASP A O 1
ATOM 767 N N . ARG A 1 102 ? -20.505 6.061 7.296 1.00 90.25 102 ARG A N 1
ATOM 768 C CA . ARG A 1 102 ? -20.894 7.469 7.480 1.00 90.25 102 ARG A CA 1
ATOM 769 C C . ARG A 1 102 ? -21.242 8.151 6.166 1.00 90.25 102 ARG A C 1
ATOM 771 O O . ARG A 1 102 ? -20.557 7.980 5.165 1.00 90.25 102 ARG A O 1
ATOM 778 N N . VAL A 1 103 ? -22.266 9.001 6.217 1.00 93.69 103 VAL A N 1
ATOM 779 C CA . VAL A 1 103 ? -22.664 9.888 5.117 1.00 93.69 103 VAL A CA 1
ATOM 780 C C . VAL A 1 103 ? -22.252 11.317 5.461 1.00 93.69 103 VAL A C 1
ATOM 782 O O . VAL A 1 103 ? -22.601 11.826 6.526 1.00 93.69 103 VAL A O 1
ATOM 785 N N . GLN A 1 104 ? -21.519 11.978 4.562 1.00 91.31 104 GLN A N 1
ATOM 786 C CA . GLN A 1 104 ? -21.256 13.416 4.645 1.00 91.31 104 GLN A CA 1
ATOM 787 C C . GLN A 1 104 ? -22.304 14.177 3.830 1.00 91.31 104 GLN A C 1
ATOM 789 O O . GLN A 1 104 ? -22.457 13.946 2.634 1.00 91.31 104 GLN A O 1
ATOM 794 N N . LEU A 1 105 ? -23.024 15.094 4.478 1.00 93.44 105 LEU A N 1
ATOM 795 C CA . LEU A 1 105 ? -24.035 15.938 3.842 1.00 93.44 105 LEU A CA 1
ATOM 796 C C . LEU A 1 105 ? -23.504 17.368 3.711 1.00 93.44 105 LEU A C 1
ATOM 798 O O . LEU A 1 105 ? -23.022 17.947 4.683 1.00 93.44 105 LEU A O 1
ATOM 802 N N . ARG A 1 106 ? -23.635 17.952 2.518 1.00 94.19 106 ARG A N 1
ATOM 803 C CA . ARG A 1 106 ? -23.398 19.377 2.257 1.00 94.19 106 ARG A CA 1
ATOM 804 C C . ARG A 1 106 ? -24.696 20.003 1.763 1.00 94.19 106 ARG A C 1
ATOM 806 O O . ARG A 1 106 ? -25.358 19.431 0.904 1.00 94.19 106 ARG A O 1
ATOM 813 N N . ARG A 1 107 ? -25.033 21.186 2.274 1.00 93.44 107 ARG A N 1
ATOM 814 C CA . ARG A 1 107 ? -26.091 22.039 1.725 1.00 93.44 107 ARG A CA 1
ATOM 815 C C . ARG A 1 107 ? -25.436 23.251 1.077 1.00 93.44 107 ARG A C 1
ATOM 817 O O . ARG A 1 107 ? -24.663 23.940 1.735 1.00 93.44 107 ARG A O 1
ATOM 824 N N . GLU A 1 108 ? -25.729 23.480 -0.192 1.00 85.69 108 GLU A N 1
ATOM 825 C CA . GLU A 1 108 ? -25.366 24.720 -0.878 1.00 85.69 108 GLU A CA 1
ATOM 826 C C . GLU A 1 108 ? -26.481 25.749 -0.626 1.00 85.69 108 GLU A C 1
ATOM 828 O O . GLU A 1 108 ? -27.661 25.381 -0.609 1.00 85.69 108 GLU A O 1
ATOM 833 N N . THR A 1 109 ? -26.090 26.987 -0.309 1.00 78.88 109 THR A N 1
ATOM 834 C CA . THR A 1 109 ? -27.001 28.118 -0.052 1.00 78.88 109 THR A CA 1
ATOM 835 C C . THR A 1 109 ? -27.344 28.821 -1.351 1.00 78.88 109 THR A C 1
ATOM 837 O O . THR A 1 109 ? -26.400 29.053 -2.138 1.00 78.88 109 THR A O 1
#

Mean predicted aligned error: 5.9 Å

pLDDT: mean 92.61, std 5.79, range [49.69, 98.25]

Radius of gyration: 18.53 Å; Cα contacts (8 Å, |Δi|>4): 77; chains: 1; bounding box: 48×42×50 Å

Nearest PDB structures (foldseek):
  1qsm-assembly1_D  TM=6.851E-01  e=1.791E+00  Saccharomyces cerevisiae

Secondary structure (DSSP, 8-state):
--EEEES-HHHHHHHHHHHHHTSTTTTHHHHHHHHHHHHH-TTTT-SSPP-EEEE-HHHHHHHHHHHHHHTT-S-------TT-HHHHHHHHHTT--------------

Organism: NCBI:txid3078227

Foldseek 3Di:
DDKDKDLDLVVLCVVCVVVCVVCVVVNVVVVVVSVCCVPVHQQPPHDDRDIDIDDCVLVVVLVVQVVCVVVPPPHDDDDDDPPDPPVVVSCVVSPDDDDDDDDDDDDDD

Sequence (109 aa):
MTWTFTHNVDVFLAAAGPSLTARPVEHTVALTVTERLRRSGAHHYGDDDPVLGWWRGAAVTAESSRAALAEGAAEVLLFTDLANPTSNGVYLRTGYEPVADRVQLRRET

Solvent-accessible surface area (backbone atoms only — not comparable to full-atom values): 7054 Å² total; per-residue (Å²): 134,68,72,46,76,40,69,47,66,67,64,48,42,74,74,44,36,70,68,41,63,75,42,46,84,83,29,44,66,62,54,52,52,52,51,46,33,70,75,65,37,65,50,68,90,42,93,57,76,46,84,47,74,51,72,52,60,67,59,52,50,49,52,52,48,53,51,44,45,74,74,66,46,90,75,84,86,87,88,76,67,86,89,37,63,70,62,50,52,49,43,45,75,67,71,48,76,92,85,79,91,85,85,89,86,84,84,88,132